Protein AF-A0A3P1VMJ7-F1 (afdb_monomer_lite)

Sequence (161 aa):
LHTSFKQAKRENNRLLKNANLELIQLMEQGDQVVKSPWSSWQFGMNYFYSNWRGAYKGRGDKKEKYPYEGILERDSNEMNRYISLDSQFYGSALALSTNPRSAATNARRGITNYGIASTELVKEPIVELELSAGIRPKVVNKADLNLVPKAANVPTLPDPV

Secondary structure (DSSP, 8-state):
-HHHHHHHHHHHHHHHHHHHHHHHHHHHS----PPPPTHHHHHT----EETTTEEPTTSSTHHHHS----PPBPPSSSGGGG--TTSHHHHHTSPP-B-TTBSSGGGBTT---BTTB--PPPPPPP---------------------PPPPP-PPPPPPP-

Foldseek 3Di:
DVVVVVVVVVVVVVVVVVVVVVVVVCQVVFFDQDDDPPVCVVVVNRDGDGRPPDDPPPPPCCCVQFPDLDAADEDPDPVLRPDDPPDPCLVPVDDADCDSRHPHPRNNPPPQDDTPDGDDDDDDDDDDDDDDDDDDDDDDDDDDDPDDDDDDDDDDDDDDD

Radius of gyration: 46.06 Å; chains: 1; bounding box: 79×36×174 Å

pLDDT: mean 77.94, std 12.22, range [51.41, 93.56]

Structure (mmCIF, N/CA/C/O backbone):
data_AF-A0A3P1VMJ7-F1
#
_entry.id   AF-A0A3P1VMJ7-F1
#
loop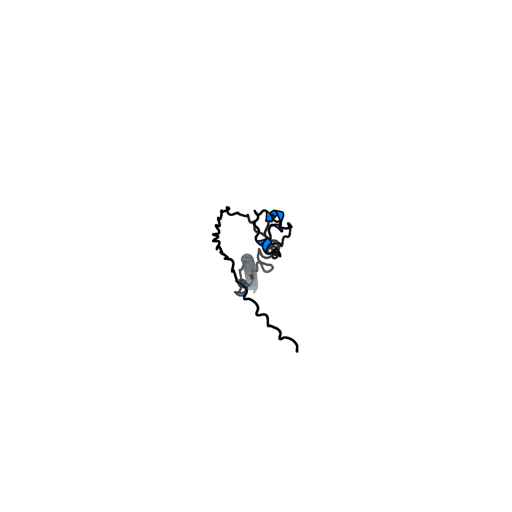_
_atom_site.group_PDB
_atom_site.id
_atom_site.type_symbol
_atom_site.label_atom_id
_atom_site.label_alt_id
_atom_site.label_comp_id
_atom_site.label_asym_id
_atom_site.label_entity_id
_atom_site.label_seq_id
_atom_site.pdbx_PDB_ins_code
_atom_site.Cartn_x
_atom_site.Cartn_y
_atom_site.Cartn_z
_atom_site.occupancy
_atom_site.B_iso_or_equiv
_atom_site.auth_seq_id
_atom_site.auth_comp_id
_atom_site.auth_asym_id
_atom_site.auth_atom_id
_atom_site.pdbx_PDB_model_num
ATOM 1 N N . LEU A 1 1 ? 49.851 -20.013 -72.149 1.00 65.50 1 LEU A N 1
ATOM 2 C CA . LEU A 1 1 ? 50.186 -19.100 -71.026 1.00 65.50 1 LEU A CA 1
ATOM 3 C C . LEU A 1 1 ? 49.248 -17.893 -70.942 1.00 65.50 1 LEU A C 1
ATOM 5 O O . LEU A 1 1 ? 48.545 -17.767 -69.950 1.00 65.50 1 LEU A O 1
ATOM 9 N N . HIS A 1 2 ? 49.162 -17.037 -71.967 1.00 73.50 2 HIS A N 1
ATOM 10 C CA . HIS A 1 2 ? 48.345 -15.811 -71.903 1.00 73.50 2 HIS A CA 1
ATOM 11 C C . HIS A 1 2 ? 46.819 -16.057 -71.810 1.00 73.50 2 HIS A C 1
ATOM 13 O O . HIS A 1 2 ? 46.103 -15.323 -71.132 1.00 73.50 2 HIS A O 1
ATOM 19 N N . THR A 1 3 ? 46.306 -17.112 -72.452 1.00 81.06 3 THR A N 1
ATOM 20 C CA . THR A 1 3 ? 44.892 -17.531 -72.375 1.00 81.06 3 THR A CA 1
ATOM 21 C C . THR A 1 3 ? 44.535 -18.106 -71.005 1.00 81.06 3 THR A C 1
ATOM 23 O O . THR A 1 3 ? 43.558 -17.671 -70.402 1.00 81.06 3 THR A O 1
ATOM 26 N N . SER A 1 4 ? 45.376 -18.996 -70.476 1.00 80.88 4 SER A N 1
ATOM 27 C CA . SER A 1 4 ? 45.241 -19.590 -69.140 1.00 80.88 4 SER A CA 1
ATOM 28 C C . SER A 1 4 ? 45.268 -18.528 -68.036 1.00 80.88 4 SER A C 1
ATOM 30 O O . SER A 1 4 ? 44.457 -18.573 -67.120 1.00 80.88 4 SER A O 1
ATOM 32 N N . PHE A 1 5 ? 46.126 -17.508 -68.160 1.00 85.19 5 PHE A N 1
ATOM 33 C CA . PHE A 1 5 ? 46.164 -16.379 -67.225 1.00 85.19 5 PHE A CA 1
ATOM 34 C C . PHE A 1 5 ? 44.884 -15.527 -67.275 1.00 85.19 5 PHE A C 1
ATOM 36 O O . PHE A 1 5 ? 44.330 -15.156 -66.240 1.00 85.19 5 PHE A O 1
ATOM 43 N N . LYS A 1 6 ? 44.361 -15.251 -68.480 1.00 87.38 6 LYS A N 1
ATOM 44 C CA . LYS A 1 6 ? 43.069 -14.561 -68.649 1.00 87.38 6 LYS A CA 1
ATOM 45 C C . LYS A 1 6 ? 41.906 -15.371 -68.069 1.00 87.38 6 LYS A C 1
ATOM 47 O O . LYS A 1 6 ? 40.986 -14.775 -67.513 1.00 87.38 6 LYS A O 1
ATOM 52 N N . GLN A 1 7 ? 41.943 -16.697 -68.190 1.00 87.88 7 GLN A N 1
ATOM 53 C CA . GLN A 1 7 ? 40.939 -17.591 -67.619 1.00 87.88 7 GLN A CA 1
ATOM 54 C C . GLN A 1 7 ? 41.007 -17.606 -66.086 1.00 87.88 7 GLN A C 1
ATOM 56 O O . GLN A 1 7 ? 40.001 -17.306 -65.447 1.00 87.88 7 GLN A O 1
ATOM 61 N N . ALA A 1 8 ? 42.197 -17.789 -65.509 1.00 87.75 8 ALA A N 1
ATOM 62 C CA . ALA A 1 8 ? 42.409 -17.736 -64.061 1.00 87.75 8 ALA A CA 1
ATOM 63 C C . ALA A 1 8 ? 41.956 -16.393 -63.455 1.00 87.75 8 ALA A C 1
ATOM 65 O O . ALA A 1 8 ? 41.301 -16.357 -62.416 1.00 87.75 8 ALA A O 1
ATOM 66 N N . LYS A 1 9 ? 42.211 -15.265 -64.137 1.00 89.38 9 LYS A N 1
ATOM 67 C CA . LYS A 1 9 ? 41.733 -13.943 -63.693 1.00 89.38 9 LYS A CA 1
ATOM 68 C C . LYS A 1 9 ? 40.201 -13.835 -63.695 1.00 89.38 9 LYS A C 1
ATOM 70 O O . LYS A 1 9 ? 39.628 -13.210 -62.803 1.00 89.38 9 LYS A O 1
ATOM 75 N N . ARG A 1 10 ? 39.527 -14.421 -64.691 1.00 90.31 10 ARG A N 1
ATOM 76 C CA . ARG A 1 10 ? 38.054 -14.448 -64.757 1.00 90.31 10 ARG A CA 1
ATOM 77 C C . ARG A 1 10 ? 37.461 -15.322 -63.656 1.00 90.31 10 ARG A C 1
ATOM 79 O O . ARG A 1 10 ? 36.483 -14.911 -63.038 1.00 90.31 10 ARG A O 1
ATOM 86 N N . GLU A 1 11 ? 38.062 -16.479 -63.401 1.00 89.56 11 GLU A N 1
ATOM 87 C CA . GLU A 1 11 ? 37.642 -17.400 -62.342 1.00 89.56 11 GLU A CA 1
ATOM 88 C C . GLU A 1 11 ? 37.833 -16.778 -60.953 1.00 89.56 11 GLU A C 1
ATOM 90 O O . GLU A 1 11 ? 36.876 -16.739 -60.183 1.00 89.56 11 GLU A O 1
ATOM 95 N N . ASN A 1 12 ? 38.982 -16.147 -60.682 1.00 91.38 12 ASN A N 1
ATOM 96 C CA . ASN A 1 12 ? 39.209 -15.405 -59.435 1.00 91.38 12 ASN A CA 1
ATOM 97 C C . ASN A 1 12 ? 38.168 -14.297 -59.219 1.00 91.38 12 ASN A C 1
ATOM 99 O O . ASN A 1 12 ? 37.594 -14.183 -58.139 1.00 91.38 12 ASN A O 1
ATOM 103 N N . ASN A 1 13 ? 37.858 -13.509 -60.254 1.00 92.50 13 ASN A N 1
ATOM 104 C CA . ASN A 1 13 ? 36.830 -12.469 -60.158 1.00 92.50 13 ASN A CA 1
ATOM 105 C C . ASN A 1 13 ? 35.427 -13.038 -59.902 1.00 92.50 13 ASN A C 1
ATOM 107 O O . ASN A 1 13 ? 34.615 -12.387 -59.246 1.00 92.50 13 ASN A O 1
ATOM 111 N N . ARG A 1 14 ? 35.118 -14.228 -60.428 1.00 92.06 14 ARG A N 1
ATOM 112 C CA . ARG A 1 14 ? 33.843 -14.907 -60.175 1.00 92.06 14 ARG A CA 1
ATOM 113 C C . ARG A 1 14 ? 33.761 -15.403 -58.732 1.00 92.06 14 ARG A C 1
ATOM 115 O O . ARG A 1 14 ? 32.750 -15.161 -58.082 1.00 92.06 14 ARG A O 1
ATOM 122 N N . LEU A 1 15 ? 34.823 -16.033 -58.231 1.00 91.75 15 LEU A N 1
ATOM 123 C CA . LEU A 1 15 ? 34.904 -16.510 -56.848 1.00 91.75 15 LEU A CA 1
ATOM 124 C C . LEU A 1 15 ? 34.784 -15.356 -55.847 1.00 91.75 15 LEU A C 1
ATOM 126 O O . LEU A 1 15 ? 34.002 -15.452 -54.907 1.00 91.75 15 LEU A O 1
ATOM 130 N N . LEU A 1 16 ? 35.463 -14.232 -56.100 1.00 92.19 16 LEU A N 1
ATOM 131 C CA . LEU A 1 16 ? 35.353 -13.029 -55.268 1.00 92.19 16 LEU A CA 1
ATOM 132 C C . LEU A 1 16 ? 33.924 -12.472 -55.228 1.00 92.19 16 LEU A C 1
ATOM 134 O O . LEU A 1 16 ? 33.442 -12.077 -54.171 1.00 92.19 16 LEU A O 1
ATOM 138 N N . LYS A 1 17 ? 33.223 -12.455 -56.367 1.00 91.62 17 LYS A N 1
ATOM 139 C CA . LYS A 1 17 ? 31.822 -12.012 -56.417 1.00 91.62 17 LYS A CA 1
ATOM 140 C C . LYS A 1 17 ? 30.893 -12.948 -55.647 1.00 91.62 17 LYS A C 1
ATOM 142 O O . LYS A 1 17 ? 30.035 -12.457 -54.925 1.00 91.62 17 LYS A O 1
ATOM 147 N N . ASN A 1 18 ? 31.079 -14.259 -55.781 1.00 92.38 18 ASN A N 1
ATOM 148 C CA . ASN A 1 18 ? 30.288 -15.245 -55.046 1.00 92.38 18 ASN A CA 1
ATOM 149 C C . ASN A 1 18 ? 30.515 -15.131 -53.534 1.00 92.38 18 ASN A C 1
ATOM 151 O O . ASN A 1 18 ? 29.544 -15.020 -52.798 1.00 92.38 18 ASN A O 1
ATOM 155 N N . ALA A 1 19 ? 31.770 -15.046 -53.084 1.00 87.12 19 ALA A N 1
ATOM 156 C CA . ALA A 1 19 ? 32.097 -14.876 -51.668 1.00 87.12 19 ALA A CA 1
ATOM 157 C C . ALA A 1 19 ? 31.504 -13.579 -51.087 1.00 87.12 19 ALA A C 1
ATOM 159 O O . ALA A 1 19 ? 30.975 -13.577 -49.979 1.00 87.12 19 ALA A O 1
ATOM 160 N N . ASN A 1 20 ? 31.525 -12.479 -51.847 1.00 86.62 20 ASN A N 1
ATOM 161 C CA . ASN A 1 20 ? 30.879 -11.233 -51.427 1.00 86.62 20 ASN A CA 1
ATOM 162 C C . ASN A 1 20 ? 29.353 -11.376 -51.315 1.00 86.62 20 ASN A C 1
ATOM 164 O O . ASN A 1 20 ? 28.766 -10.835 -50.384 1.00 86.62 20 ASN A O 1
ATOM 168 N N . LEU A 1 21 ? 28.709 -12.095 -52.239 1.00 89.75 21 LEU A N 1
ATOM 169 C CA . LEU A 1 21 ? 27.269 -12.360 -52.176 1.00 89.75 21 LEU A CA 1
ATOM 170 C C . LEU A 1 21 ? 26.910 -13.263 -50.994 1.00 89.75 21 LEU A C 1
ATOM 172 O O . LEU A 1 21 ? 25.938 -12.977 -50.308 1.00 89.75 21 LEU A O 1
ATOM 176 N N . GLU A 1 22 ? 27.704 -14.296 -50.719 1.00 85.38 22 GLU A N 1
ATOM 177 C CA . GLU A 1 22 ? 27.529 -15.162 -49.549 1.00 85.38 22 GLU A CA 1
ATOM 178 C C . GLU A 1 22 ? 27.691 -14.377 -48.242 1.00 85.38 22 GLU A C 1
ATOM 180 O O . GLU A 1 22 ? 26.872 -14.519 -47.341 1.00 85.38 22 GLU A O 1
ATOM 185 N N . LEU A 1 23 ? 28.686 -13.488 -48.145 1.00 80.56 23 LEU A N 1
ATOM 186 C CA . LEU A 1 23 ? 28.848 -12.608 -46.983 1.00 80.56 23 LEU A CA 1
ATOM 187 C C . LEU A 1 23 ? 27.651 -11.671 -46.805 1.00 80.56 23 LEU A C 1
ATOM 189 O O . LEU A 1 23 ? 27.152 -11.535 -45.692 1.00 80.56 23 LEU A O 1
ATOM 193 N N . ILE A 1 24 ? 27.164 -11.058 -47.887 1.00 77.25 24 ILE A N 1
ATOM 194 C CA . ILE A 1 24 ? 25.964 -10.212 -47.847 1.00 77.25 24 ILE A CA 1
ATOM 195 C C . ILE A 1 24 ? 24.755 -11.034 -47.401 1.00 77.25 24 ILE A C 1
ATOM 197 O O . ILE A 1 24 ? 24.039 -10.597 -46.510 1.00 77.25 24 ILE A O 1
ATOM 201 N N . GLN A 1 25 ? 24.570 -12.240 -47.940 1.00 79.06 25 GLN A N 1
ATOM 202 C CA . GLN A 1 25 ? 23.481 -13.137 -47.555 1.00 79.06 25 GLN A CA 1
ATOM 203 C C . GLN A 1 25 ? 23.581 -13.581 -46.094 1.00 79.06 25 GLN A C 1
ATOM 205 O O . GLN A 1 25 ? 22.565 -13.611 -45.416 1.00 79.06 25 GLN A O 1
ATOM 210 N N . LEU A 1 26 ? 24.773 -13.881 -45.576 1.00 69.88 26 LEU A N 1
ATOM 211 C CA . LEU A 1 26 ? 24.979 -14.233 -44.166 1.00 69.88 26 LEU A CA 1
ATOM 212 C C . LEU A 1 26 ? 24.741 -13.039 -43.231 1.00 69.88 26 LEU A C 1
ATOM 214 O O . LEU A 1 26 ? 24.263 -13.212 -42.112 1.00 69.88 26 LEU A O 1
ATOM 218 N N . MET A 1 27 ? 25.055 -11.827 -43.689 1.00 69.56 27 MET A N 1
ATOM 219 C CA . MET A 1 27 ? 24.749 -10.593 -42.964 1.00 69.56 27 MET A CA 1
ATOM 220 C C . MET A 1 27 ? 23.259 -10.223 -43.046 1.00 69.56 27 MET A C 1
ATOM 222 O O . MET A 1 27 ? 22.721 -9.684 -42.083 1.00 69.56 27 MET A O 1
ATOM 226 N N . GLU A 1 28 ? 22.586 -10.532 -44.156 1.00 69.75 28 GLU A N 1
ATOM 227 C CA . GLU A 1 28 ? 21.157 -10.285 -44.395 1.00 69.75 28 GLU A CA 1
ATOM 228 C C . GLU A 1 28 ? 20.261 -11.329 -43.710 1.00 69.75 28 GLU A C 1
ATOM 230 O O . GLU A 1 28 ? 19.240 -10.980 -43.126 1.00 69.75 28 GLU A O 1
ATOM 235 N N . GLN A 1 29 ? 20.696 -12.592 -43.661 1.00 65.38 29 GL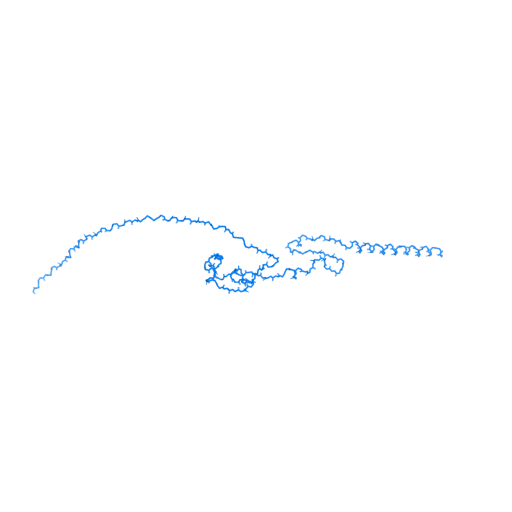N A N 1
ATOM 236 C CA . GLN A 1 29 ? 20.143 -13.640 -42.792 1.00 65.38 29 GLN A CA 1
ATOM 237 C C . GLN A 1 29 ? 20.489 -13.417 -41.312 1.00 65.38 29 GLN A C 1
ATOM 239 O O . GLN A 1 29 ? 20.140 -14.252 -40.478 1.00 65.38 29 GLN A O 1
ATOM 244 N N . GLY A 1 30 ? 21.201 -12.332 -40.990 1.00 63.12 30 GLY A N 1
ATOM 245 C CA . GLY A 1 30 ? 21.752 -12.006 -39.684 1.00 63.12 30 GLY A CA 1
ATOM 246 C C . GLY A 1 30 ? 20.704 -11.833 -38.589 1.00 63.12 30 GLY A C 1
ATOM 247 O O . GLY A 1 30 ? 20.440 -10.718 -38.154 1.00 63.12 30 GLY A O 1
ATOM 248 N N . ASP A 1 31 ? 20.173 -12.952 -38.105 1.00 56.41 31 ASP A N 1
ATOM 249 C CA . ASP A 1 31 ? 19.563 -13.131 -36.791 1.00 56.41 31 ASP A CA 1
ATOM 250 C C . ASP A 1 31 ? 19.441 -14.645 -36.517 1.00 56.41 31 ASP A C 1
ATOM 252 O O . ASP A 1 31 ? 18.408 -15.274 -36.742 1.00 56.41 31 ASP A O 1
ATOM 256 N N . GLN A 1 32 ? 20.527 -15.279 -36.055 1.00 56.84 32 GLN A N 1
ATOM 257 C CA . GLN A 1 32 ? 20.445 -16.648 -35.538 1.00 56.84 32 GLN A CA 1
ATOM 258 C C . GLN A 1 32 ? 20.198 -16.623 -34.028 1.00 56.84 32 GLN A C 1
ATOM 260 O O . GLN A 1 32 ? 20.997 -16.104 -33.246 1.00 56.84 32 GLN A O 1
ATOM 265 N N . VAL A 1 33 ? 19.083 -17.213 -33.596 1.00 54.88 33 VAL A N 1
ATOM 266 C CA . VAL A 1 33 ? 18.781 -17.395 -32.173 1.00 54.88 33 VAL A CA 1
ATOM 267 C C . VAL A 1 33 ? 19.582 -18.592 -31.659 1.00 54.88 33 VAL A C 1
ATOM 269 O O . VAL A 1 33 ? 19.173 -19.742 -31.816 1.00 54.88 33 VAL A O 1
ATOM 272 N N . VAL A 1 34 ? 20.732 -18.342 -31.028 1.00 57.75 34 VAL A N 1
ATOM 273 C CA . VAL A 1 34 ? 21.451 -19.387 -30.283 1.00 57.75 34 VAL A CA 1
ATOM 274 C C . VAL A 1 34 ? 20.642 -19.703 -29.024 1.00 57.75 34 VAL A C 1
ATOM 276 O O . VAL A 1 34 ? 20.419 -18.835 -28.178 1.00 57.75 34 VAL A O 1
ATOM 279 N N . LYS A 1 35 ? 20.148 -20.941 -28.908 1.00 54.41 35 LYS A N 1
ATOM 280 C CA . LYS A 1 35 ? 19.353 -21.362 -27.746 1.00 54.41 35 LYS A CA 1
ATOM 281 C C . LYS A 1 35 ? 20.205 -21.293 -26.479 1.00 54.41 35 LYS A C 1
ATOM 283 O O . LYS A 1 35 ? 21.345 -21.750 -26.458 1.00 54.41 35 LYS A O 1
ATOM 288 N N . SER A 1 36 ? 19.648 -20.704 -25.428 1.00 57.97 36 SER A N 1
ATOM 289 C CA . SER A 1 36 ? 20.347 -20.518 -24.158 1.00 57.97 36 SER A CA 1
ATOM 290 C C . SER A 1 36 ? 20.487 -21.856 -23.399 1.00 57.97 36 SER A C 1
ATOM 292 O O . SER A 1 36 ? 19.559 -22.668 -23.454 1.00 57.97 36 SER A O 1
ATOM 294 N N . PRO A 1 37 ? 21.609 -22.116 -22.697 1.00 66.12 37 PRO A N 1
ATOM 295 C CA . PRO A 1 37 ? 21.770 -23.306 -21.852 1.00 66.12 37 PRO A CA 1
ATOM 296 C C . PRO A 1 37 ? 20.751 -23.337 -20.701 1.00 66.12 37 PRO A C 1
ATOM 298 O O . PRO A 1 37 ? 20.321 -22.291 -20.242 1.00 66.12 37 PRO A O 1
ATOM 301 N N . TRP A 1 38 ? 20.433 -24.513 -20.149 1.00 58.16 38 TRP A N 1
ATOM 302 C CA . TRP A 1 38 ? 19.463 -24.693 -19.047 1.00 58.16 38 TRP A CA 1
ATOM 303 C C . TRP A 1 38 ? 19.652 -23.742 -17.844 1.00 58.16 38 TRP A C 1
ATOM 305 O O . TRP A 1 38 ? 18.675 -23.296 -17.244 1.00 58.16 38 TRP A O 1
ATOM 315 N N . SER A 1 39 ? 20.897 -23.364 -17.523 1.00 61.09 39 SER A N 1
ATOM 316 C CA . SER A 1 39 ? 21.200 -22.432 -16.426 1.00 61.09 39 SER A CA 1
ATOM 317 C C . SER A 1 39 ? 20.635 -21.021 -16.630 1.00 61.09 39 SER A C 1
ATOM 319 O O . SER A 1 39 ? 20.402 -20.308 -15.655 1.00 61.09 39 SER A O 1
ATOM 321 N N . SER A 1 40 ? 20.372 -20.602 -17.871 1.00 58.00 40 SER A N 1
ATOM 322 C CA . SER A 1 40 ? 19.857 -19.263 -18.153 1.00 58.00 40 SER A CA 1
ATOM 323 C C . SER A 1 40 ? 18.416 -19.059 -17.707 1.00 58.00 40 SER A C 1
ATOM 325 O O . SER A 1 40 ? 18.028 -17.925 -17.434 1.00 58.00 40 SER A O 1
ATOM 327 N N . TRP A 1 41 ? 17.612 -20.125 -17.652 1.00 59.56 41 TRP A N 1
ATOM 328 C CA . TRP A 1 41 ? 16.194 -20.036 -17.306 1.00 59.56 41 TRP A CA 1
ATOM 329 C C . TRP A 1 41 ? 15.991 -19.642 -15.840 1.00 59.56 41 TRP A C 1
ATOM 331 O O . TRP A 1 41 ? 15.147 -18.802 -15.541 1.00 59.56 41 TRP A O 1
ATOM 341 N N . GLN A 1 42 ? 16.833 -20.159 -14.943 1.00 58.41 42 GLN A N 1
ATOM 342 C CA . GLN A 1 42 ? 16.749 -19.893 -13.507 1.00 58.41 42 GLN A CA 1
ATOM 343 C C . GLN A 1 42 ? 17.065 -18.428 -13.145 1.00 58.41 42 GLN A C 1
ATOM 345 O O . GLN A 1 42 ? 16.526 -17.901 -12.177 1.00 58.41 42 GLN A O 1
ATOM 350 N N . PHE A 1 43 ? 17.901 -17.755 -13.944 1.00 59.06 43 PHE A N 1
ATOM 351 C CA . PHE A 1 43 ? 18.350 -16.374 -13.702 1.00 59.06 43 PHE A CA 1
ATOM 352 C C . PHE A 1 43 ? 17.882 -15.372 -14.773 1.00 59.06 43 PHE A C 1
ATOM 354 O O . PHE A 1 43 ? 18.301 -14.216 -14.771 1.00 59.06 43 PHE A O 1
ATOM 361 N N . GLY A 1 44 ? 17.031 -15.794 -15.714 1.00 56.50 44 GLY A N 1
ATOM 362 C CA . GLY A 1 44 ? 16.547 -14.945 -16.811 1.00 56.50 44 GLY A CA 1
ATOM 363 C C . GLY A 1 44 ? 17.648 -14.423 -17.753 1.00 56.50 44 GLY A C 1
ATOM 364 O O . GLY A 1 44 ? 17.500 -13.352 -18.347 1.00 56.50 44 GLY A O 1
ATOM 365 N N . MET A 1 45 ? 18.767 -15.141 -17.894 1.00 55.06 45 MET A N 1
ATOM 366 C CA . MET A 1 45 ? 19.935 -14.720 -18.683 1.00 55.06 45 MET A CA 1
ATOM 367 C C . MET A 1 45 ? 19.850 -15.148 -20.158 1.00 55.06 45 MET A C 1
ATOM 369 O O . MET A 1 45 ? 20.501 -16.093 -20.582 1.00 55.06 45 MET A O 1
ATOM 373 N N . ASN A 1 46 ? 19.098 -14.429 -20.991 1.00 55.34 46 ASN A N 1
ATOM 374 C CA . ASN A 1 46 ? 18.963 -14.812 -22.406 1.00 55.34 46 ASN A CA 1
ATOM 375 C C . ASN A 1 46 ? 20.073 -14.245 -23.315 1.00 55.34 46 ASN A C 1
ATOM 377 O O . ASN A 1 46 ? 20.060 -13.053 -23.626 1.00 55.34 46 ASN A O 1
ATOM 381 N N . TYR A 1 47 ? 21.015 -15.062 -23.779 1.00 54.16 47 TYR A N 1
ATOM 382 C CA . TYR A 1 47 ? 22.078 -14.634 -24.703 1.00 54.16 47 TYR A CA 1
ATOM 383 C C . TYR A 1 47 ? 21.556 -14.491 -26.139 1.00 54.16 47 TYR A C 1
ATOM 385 O O . TYR A 1 47 ? 21.663 -15.406 -26.948 1.00 54.16 47 TYR A O 1
ATOM 393 N N . PHE A 1 48 ? 20.982 -13.332 -26.456 1.00 54.72 48 PHE A N 1
ATOM 394 C CA . PHE A 1 48 ? 20.575 -12.984 -27.815 1.00 54.72 48 PHE A CA 1
ATOM 395 C C . PHE A 1 48 ? 21.550 -11.953 -28.384 1.00 54.72 48 PHE A C 1
ATOM 397 O O . PHE A 1 48 ? 21.630 -10.823 -27.893 1.00 54.72 48 PHE A O 1
ATOM 404 N N . TYR A 1 49 ? 22.298 -12.355 -29.407 1.00 52.34 49 TYR A N 1
ATOM 405 C CA . TYR A 1 49 ? 23.205 -11.486 -30.146 1.00 52.34 49 TYR A CA 1
ATOM 406 C C . TYR A 1 49 ? 22.538 -11.123 -31.474 1.00 52.34 49 TYR A C 1
ATOM 408 O O . TYR A 1 49 ? 22.429 -11.981 -32.342 1.00 52.34 49 TYR A O 1
ATOM 416 N N . SER A 1 50 ? 22.102 -9.871 -31.641 1.00 51.41 50 SER A N 1
ATOM 417 C CA . SER A 1 50 ? 21.717 -9.353 -32.961 1.00 51.41 50 SER A CA 1
ATOM 418 C C . SER A 1 50 ? 22.889 -8.581 -33.552 1.00 51.41 50 SER A C 1
ATOM 420 O O . SER A 1 50 ? 23.450 -7.708 -32.884 1.00 51.41 50 SER A O 1
ATOM 422 N N . ASN A 1 51 ? 23.234 -8.874 -34.804 1.00 53.50 51 ASN A N 1
ATOM 423 C CA . ASN A 1 51 ? 24.186 -8.112 -35.614 1.00 53.50 51 ASN A CA 1
ATOM 424 C C . ASN A 1 51 ? 25.516 -7.776 -34.905 1.00 53.50 51 ASN A C 1
ATOM 426 O O . ASN A 1 51 ? 25.838 -6.606 -34.737 1.00 53.50 51 ASN A O 1
ATOM 430 N N . TRP A 1 52 ? 26.244 -8.810 -34.454 1.00 54.88 52 TRP A N 1
ATOM 431 C CA . TRP A 1 52 ? 27.672 -8.878 -34.048 1.00 54.88 52 TRP A CA 1
ATOM 432 C C . TRP A 1 52 ? 28.291 -7.776 -33.144 1.00 54.88 52 TRP A C 1
ATOM 434 O O . TRP A 1 52 ? 29.450 -7.886 -32.751 1.00 54.88 52 TRP A O 1
ATOM 444 N N . ARG A 1 53 ? 27.547 -6.733 -32.765 1.00 58.28 53 ARG A N 1
ATOM 445 C CA . ARG A 1 53 ? 28.023 -5.504 -32.105 1.00 58.28 53 ARG A CA 1
ATOM 446 C C . ARG A 1 53 ? 27.083 -4.985 -31.011 1.00 58.28 53 ARG A C 1
ATOM 448 O O . ARG A 1 53 ? 27.402 -3.967 -30.406 1.00 58.28 53 ARG A O 1
ATOM 455 N N . GLY A 1 54 ? 25.951 -5.640 -30.731 1.00 58.94 54 GLY A N 1
ATOM 456 C CA . GLY A 1 54 ? 24.974 -5.118 -29.768 1.00 58.94 54 GLY A CA 1
ATOM 457 C C . GLY A 1 54 ? 24.063 -6.158 -29.118 1.00 58.94 54 GLY A C 1
ATOM 458 O O . GLY A 1 54 ? 23.977 -7.310 -29.544 1.00 58.94 54 GLY A O 1
ATOM 459 N N . ALA A 1 55 ? 23.383 -5.725 -28.053 1.00 61.22 55 ALA A N 1
ATOM 460 C CA . ALA A 1 55 ? 22.305 -6.481 -27.427 1.00 61.22 55 ALA A CA 1
ATOM 461 C C . ALA A 1 55 ? 21.073 -6.515 -28.350 1.00 61.22 55 ALA A C 1
ATOM 463 O O . ALA A 1 55 ? 20.775 -5.528 -29.021 1.00 61.22 55 ALA A O 1
ATOM 464 N N . TYR A 1 56 ? 20.363 -7.646 -28.367 1.00 60.28 56 TYR A N 1
ATOM 465 C CA . TYR A 1 56 ? 19.138 -7.840 -29.151 1.00 60.28 56 TYR A CA 1
ATOM 466 C C . TYR A 1 56 ? 18.091 -6.736 -28.924 1.00 60.28 56 TYR A C 1
ATOM 468 O O . TYR A 1 56 ? 17.947 -6.235 -27.804 1.00 60.28 56 TYR A O 1
ATOM 476 N N . LYS A 1 57 ? 17.336 -6.374 -29.973 1.00 57.47 57 LYS A N 1
ATOM 477 C CA . LYS A 1 57 ? 16.269 -5.356 -29.911 1.00 57.47 57 LYS A CA 1
ATOM 478 C C . LYS A 1 57 ? 15.330 -5.633 -28.724 1.00 57.47 57 LYS A C 1
ATOM 480 O O . LYS A 1 57 ? 14.786 -6.724 -28.601 1.00 57.47 57 LYS A O 1
ATOM 485 N N . GLY A 1 58 ? 15.156 -4.646 -27.841 1.00 59.34 58 GLY A N 1
ATOM 486 C CA . GLY A 1 58 ? 14.354 -4.779 -26.614 1.00 59.34 58 GLY A CA 1
ATOM 487 C C . GLY A 1 58 ? 15.130 -5.211 -25.358 1.00 59.34 58 GLY A C 1
ATOM 488 O O . GLY A 1 58 ? 14.528 -5.375 -24.300 1.00 59.34 58 GLY A O 1
ATOM 489 N N . ARG A 1 59 ? 16.461 -5.376 -25.424 1.00 61.41 59 ARG A N 1
ATOM 490 C CA . ARG A 1 59 ? 17.331 -5.367 -24.234 1.00 61.41 59 ARG A CA 1
ATOM 491 C C . ARG A 1 59 ? 17.869 -3.953 -23.992 1.00 61.41 59 ARG A C 1
ATOM 493 O O . ARG A 1 59 ? 18.570 -3.413 -24.837 1.00 61.41 59 ARG A O 1
ATOM 500 N N . GLY A 1 60 ? 17.623 -3.407 -22.802 1.00 62.09 60 GLY A N 1
ATOM 501 C CA . GLY A 1 60 ? 18.249 -2.164 -22.319 1.00 62.09 60 GLY A CA 1
ATOM 502 C C . GLY A 1 60 ? 17.263 -1.181 -21.693 1.00 62.09 60 GLY A C 1
ATOM 503 O O . GLY A 1 60 ? 17.593 -0.547 -20.698 1.00 62.09 60 GLY A O 1
ATOM 504 N N . ASP A 1 61 ? 16.024 -1.157 -22.180 1.00 66.06 61 ASP A N 1
ATOM 505 C CA . ASP A 1 61 ? 14.958 -0.284 -21.676 1.00 66.06 61 ASP A CA 1
ATOM 506 C C . ASP A 1 61 ? 14.355 -0.777 -20.353 1.00 66.06 61 ASP A C 1
ATOM 508 O O . ASP A 1 61 ? 13.646 -0.032 -19.693 1.00 66.06 61 ASP A O 1
ATOM 512 N N . LYS A 1 62 ? 14.631 -2.015 -19.916 1.00 66.44 62 LYS A N 1
ATOM 513 C CA . LYS A 1 62 ? 13.985 -2.603 -18.728 1.00 66.44 62 LYS A CA 1
ATOM 514 C C . LYS A 1 62 ? 14.144 -1.743 -17.468 1.00 66.44 62 LYS A C 1
ATOM 516 O O . LYS A 1 62 ? 13.217 -1.679 -16.674 1.00 66.44 62 LYS A O 1
ATOM 521 N N . LYS A 1 63 ? 15.290 -1.080 -17.283 1.00 68.06 63 LYS A N 1
ATOM 522 C CA . LYS A 1 63 ? 15.539 -0.205 -16.123 1.00 68.06 63 LYS A CA 1
ATOM 523 C C . LYS A 1 63 ? 14.763 1.115 -16.206 1.00 68.06 63 LYS A C 1
ATOM 525 O O . LYS A 1 63 ? 14.346 1.628 -15.176 1.00 68.06 63 LYS A O 1
ATOM 530 N N . GLU A 1 64 ? 14.580 1.646 -17.411 1.00 72.75 64 GLU A N 1
ATOM 531 C CA . GLU A 1 64 ? 13.829 2.884 -17.665 1.00 72.75 64 GLU A CA 1
ATOM 532 C C . GLU A 1 64 ? 12.317 2.632 -17.680 1.00 72.75 64 GLU A C 1
ATOM 534 O O . GLU A 1 64 ? 11.548 3.422 -17.147 1.00 72.75 64 GLU A O 1
ATOM 539 N N . LYS A 1 65 ? 11.893 1.496 -18.237 1.00 75.75 65 LYS A N 1
ATOM 540 C CA . LYS A 1 65 ? 10.497 1.073 -18.372 1.00 75.75 65 LYS A CA 1
ATOM 541 C C . LYS A 1 65 ? 9.931 0.438 -17.103 1.00 75.75 65 LYS A C 1
ATOM 543 O O . LYS A 1 65 ? 8.745 0.583 -16.829 1.00 75.75 65 LYS A O 1
ATOM 548 N N . TYR A 1 66 ? 10.763 -0.266 -16.338 1.00 74.19 66 TYR A N 1
ATOM 549 C CA . TYR A 1 66 ? 10.390 -0.912 -15.078 1.00 74.19 66 TYR A CA 1
ATOM 550 C C . TYR A 1 66 ? 11.326 -0.443 -13.956 1.00 74.19 66 TYR A C 1
ATOM 552 O O . TYR A 1 66 ? 12.171 -1.217 -13.486 1.00 74.19 66 TYR A O 1
ATOM 560 N N . PRO A 1 67 ? 11.221 0.833 -13.541 1.00 76.56 67 PRO A N 1
ATOM 561 C CA . PRO A 1 67 ? 11.985 1.332 -12.412 1.00 76.56 67 PRO A CA 1
ATOM 562 C C . PRO A 1 67 ? 11.590 0.568 -11.145 1.00 76.56 67 PRO A C 1
ATOM 564 O O . PRO A 1 67 ? 10.421 0.287 -10.888 1.00 76.56 67 PRO A O 1
ATOM 567 N N . TYR A 1 68 ? 12.588 0.210 -10.344 1.00 79.69 68 TYR A N 1
ATOM 568 C CA . TYR A 1 68 ? 12.355 -0.438 -9.061 1.00 79.69 68 TYR A CA 1
ATOM 569 C C . TYR A 1 68 ? 11.856 0.594 -8.041 1.00 79.69 68 TYR A C 1
ATOM 571 O O . TYR A 1 68 ? 12.623 1.453 -7.609 1.00 79.69 68 TYR A O 1
ATOM 579 N N . GLU A 1 69 ? 10.585 0.502 -7.641 1.00 78.38 69 GLU A N 1
ATOM 580 C CA . GLU A 1 69 ? 9.961 1.438 -6.685 1.00 78.38 69 GLU A CA 1
ATOM 581 C C . GLU A 1 69 ? 10.301 1.140 -5.211 1.00 78.38 69 GLU A C 1
ATOM 583 O O . GLU A 1 69 ? 9.999 1.936 -4.318 1.00 78.38 69 GLU A O 1
ATOM 588 N N . GLY A 1 70 ? 11.005 0.037 -4.943 1.00 84.62 70 GLY A N 1
ATOM 589 C CA . GLY A 1 70 ? 11.354 -0.397 -3.593 1.00 84.62 70 GLY A CA 1
ATOM 590 C C . GLY A 1 70 ? 10.394 -1.438 -3.020 1.00 84.62 70 GLY A C 1
ATOM 591 O O . GLY A 1 70 ? 9.499 -1.937 -3.697 1.00 84.62 70 GLY A O 1
ATOM 592 N N . ILE A 1 71 ? 10.618 -1.774 -1.750 1.00 88.88 71 ILE A N 1
ATOM 593 C CA . ILE A 1 71 ? 9.737 -2.639 -0.960 1.00 88.88 71 ILE A CA 1
ATOM 594 C C . ILE A 1 71 ? 8.770 -1.733 -0.203 1.00 88.88 71 ILE A C 1
ATOM 596 O O . ILE A 1 71 ? 9.205 -0.767 0.425 1.00 88.88 71 ILE A O 1
ATOM 600 N N . LEU A 1 72 ? 7.475 -2.045 -0.265 1.00 91.00 72 LEU A N 1
ATOM 601 C CA . LEU A 1 72 ? 6.472 -1.345 0.528 1.00 91.00 72 LEU A CA 1
ATOM 602 C C . LEU A 1 72 ? 6.532 -1.813 1.986 1.00 91.00 72 LEU A C 1
ATOM 604 O O . LEU A 1 72 ? 6.475 -3.010 2.269 1.00 91.00 72 LEU A O 1
ATOM 608 N N . GLU A 1 73 ? 6.623 -0.865 2.908 1.00 93.06 73 GLU A N 1
ATOM 609 C CA . GLU A 1 73 ? 6.736 -1.107 4.342 1.00 93.06 73 GLU A CA 1
ATOM 610 C C . GLU A 1 73 ? 5.372 -0.992 5.030 1.00 93.06 73 GLU A C 1
ATOM 612 O O . GLU A 1 73 ? 4.604 -0.053 4.795 1.00 93.06 73 GLU A O 1
ATOM 617 N N . ARG A 1 74 ? 5.054 -1.962 5.891 1.00 93.56 74 ARG A N 1
ATOM 618 C CA . ARG A 1 74 ? 3.816 -1.957 6.682 1.00 93.56 74 ARG A CA 1
ATOM 619 C C . ARG A 1 74 ? 3.955 -0.990 7.858 1.00 93.56 74 ARG A C 1
ATOM 621 O O . ARG A 1 74 ? 5.039 -0.857 8.410 1.00 93.56 74 ARG A O 1
ATOM 628 N N . ASP A 1 75 ? 2.846 -0.377 8.274 1.00 92.50 75 ASP A N 1
ATOM 629 C CA . ASP A 1 75 ? 2.797 0.460 9.484 1.00 92.50 75 ASP A CA 1
ATOM 630 C C . ASP A 1 75 ? 3.374 -0.307 10.687 1.00 92.50 75 ASP A C 1
ATOM 632 O O . ASP A 1 75 ? 3.126 -1.507 10.817 1.00 92.50 75 ASP A O 1
ATOM 636 N N . SER A 1 76 ? 4.153 0.342 11.551 1.00 92.81 76 SER A N 1
ATOM 637 C CA . SER A 1 76 ? 4.717 -0.286 12.750 1.00 92.81 76 SER A CA 1
ATOM 638 C C . SER A 1 76 ? 3.629 -0.747 13.722 1.00 92.81 76 SER A C 1
ATOM 640 O O . SER A 1 76 ? 3.793 -1.778 14.376 1.00 92.81 76 SER A O 1
ATOM 642 N N . ASN A 1 77 ? 2.497 -0.041 13.770 1.00 91.88 77 ASN A N 1
ATOM 643 C CA . ASN A 1 77 ? 1.328 -0.461 14.521 1.00 91.88 77 ASN A CA 1
ATOM 644 C C . ASN A 1 77 ? 0.508 -1.467 13.705 1.00 91.88 77 ASN A C 1
ATOM 646 O O . ASN A 1 77 ? 0.006 -1.170 12.621 1.00 91.88 77 ASN A O 1
ATOM 650 N N . GLU A 1 78 ? 0.341 -2.669 14.249 1.00 91.56 78 GLU A N 1
ATOM 651 C CA . GLU A 1 78 ? -0.397 -3.736 13.586 1.00 91.56 78 GLU A CA 1
ATOM 652 C C . GLU A 1 78 ? -1.892 -3.430 13.425 1.00 91.56 78 GLU A C 1
ATOM 654 O O . GLU A 1 78 ? -2.468 -3.754 12.386 1.00 91.56 78 GLU A O 1
ATOM 659 N N . MET A 1 79 ? -2.503 -2.735 14.388 1.00 90.56 79 MET A N 1
ATOM 660 C CA . MET A 1 79 ? -3.937 -2.423 14.359 1.00 90.56 79 MET A CA 1
ATOM 661 C C . MET A 1 79 ? -4.303 -1.489 13.203 1.00 90.56 79 MET A C 1
ATOM 663 O O . MET A 1 79 ? -5.341 -1.664 12.567 1.00 90.56 79 MET A O 1
ATOM 667 N N . ASN A 1 80 ? -3.418 -0.550 12.862 1.00 91.19 80 ASN A N 1
ATOM 668 C CA . ASN A 1 80 ? -3.626 0.398 11.764 1.00 91.19 80 ASN A CA 1
ATOM 669 C C . ASN A 1 80 ? -3.737 -0.291 10.394 1.00 91.19 80 ASN A C 1
ATOM 671 O O . ASN A 1 80 ? -4.304 0.269 9.458 1.00 91.19 80 ASN A O 1
ATOM 675 N N . ARG A 1 81 ? -3.213 -1.517 10.265 1.00 90.75 81 ARG A N 1
ATOM 676 C CA . ARG A 1 81 ? -3.145 -2.263 9.000 1.00 90.75 81 ARG A CA 1
ATOM 677 C C . ARG A 1 81 ? -4.479 -2.887 8.589 1.00 90.75 81 ARG A C 1
ATOM 679 O O . ARG A 1 81 ? -4.604 -3.305 7.442 1.00 90.75 81 ARG A O 1
ATOM 686 N N . TYR A 1 82 ? -5.435 -2.981 9.514 1.00 90.19 82 TYR A N 1
ATOM 687 C CA . TYR A 1 82 ? -6.706 -3.689 9.321 1.00 90.19 82 TYR A CA 1
ATOM 688 C C . TYR A 1 82 ? -7.930 -2.766 9.396 1.00 90.19 82 TYR A C 1
ATOM 690 O O . TYR A 1 82 ? -9.060 -3.234 9.522 1.00 90.19 82 TYR A O 1
ATOM 698 N N . ILE A 1 83 ? -7.730 -1.449 9.320 1.00 89.75 83 ILE A N 1
ATOM 699 C CA . ILE A 1 83 ? -8.830 -0.483 9.342 1.00 89.75 83 ILE A CA 1
ATOM 700 C C . ILE A 1 83 ? -9.410 -0.342 7.931 1.00 89.75 83 ILE A C 1
ATOM 702 O O . ILE A 1 83 ? -8.698 -0.019 6.981 1.00 89.75 83 ILE A O 1
ATOM 706 N N . SER A 1 84 ? -10.721 -0.559 7.804 1.00 88.38 84 SER A N 1
ATOM 707 C CA . SER A 1 84 ? -11.455 -0.344 6.552 1.00 88.38 84 SER A CA 1
ATOM 708 C C . SER A 1 84 ? -11.444 1.128 6.136 1.00 88.38 84 SER A C 1
ATOM 710 O O . SER A 1 84 ? -11.578 2.009 6.982 1.00 88.38 84 SER A O 1
ATOM 712 N N . LEU A 1 85 ? -11.383 1.385 4.827 1.00 87.31 85 LEU A N 1
ATOM 713 C CA . LEU A 1 85 ? -11.482 2.721 4.222 1.00 87.31 85 LEU A CA 1
ATOM 714 C C . LEU A 1 85 ? -12.775 3.468 4.589 1.00 87.31 85 LEU A C 1
ATOM 716 O O . LEU A 1 85 ? -12.776 4.695 4.612 1.00 87.31 85 LEU A O 1
ATOM 720 N N . ASP A 1 86 ? -13.854 2.736 4.876 1.00 87.44 86 ASP A N 1
ATOM 721 C CA . ASP A 1 86 ? -15.162 3.299 5.248 1.00 87.44 86 ASP A CA 1
ATOM 722 C C . ASP A 1 86 ? -15.323 3.519 6.755 1.00 87.44 86 ASP A C 1
ATOM 724 O O . ASP A 1 86 ? -16.323 4.069 7.216 1.00 87.44 86 ASP A O 1
ATOM 728 N N . SER A 1 87 ? -14.339 3.097 7.548 1.00 88.38 87 SER A N 1
ATOM 729 C CA . SER A 1 87 ? -14.359 3.311 8.987 1.00 88.38 87 SER A CA 1
ATOM 730 C C . SER A 1 87 ? -14.151 4.786 9.319 1.00 88.38 87 SER A C 1
ATOM 732 O O . SER A 1 87 ? -13.255 5.440 8.785 1.00 88.38 87 SER A O 1
ATOM 734 N N . GLN A 1 88 ? -14.894 5.293 10.305 1.00 89.62 88 GLN A N 1
ATOM 735 C CA . GLN A 1 88 ? -14.664 6.630 10.863 1.00 89.62 88 GLN A CA 1
ATOM 736 C C . GLN A 1 88 ? -13.223 6.799 11.367 1.00 89.62 88 GLN A C 1
ATOM 738 O O . GLN A 1 88 ? -12.646 7.882 11.252 1.00 89.62 88 GLN A O 1
ATOM 743 N N . PHE A 1 89 ? -12.611 5.721 11.867 1.00 88.94 89 PHE A N 1
ATOM 744 C CA . PHE A 1 89 ? -11.229 5.717 12.347 1.00 88.94 89 PHE A CA 1
ATOM 745 C C . PHE A 1 89 ? -10.200 5.904 11.226 1.00 88.94 89 PHE A C 1
ATOM 747 O O . PHE A 1 89 ? -9.121 6.435 11.483 1.00 88.94 89 PHE A O 1
ATOM 754 N N . TYR A 1 90 ? -10.523 5.535 9.983 1.00 89.88 90 TYR A N 1
ATOM 755 C CA . TYR A 1 90 ? -9.583 5.635 8.866 1.00 89.88 90 TYR A CA 1
ATOM 756 C C . TYR A 1 90 ? -9.219 7.086 8.538 1.00 89.88 90 TYR A C 1
ATOM 758 O O . TYR A 1 90 ? -8.056 7.402 8.310 1.00 89.88 90 TYR A O 1
ATOM 766 N N . GLY A 1 91 ? -10.210 7.982 8.538 1.00 84.25 91 GLY A N 1
ATOM 767 C CA . GLY A 1 91 ? -10.001 9.402 8.244 1.00 84.25 91 GLY A CA 1
ATOM 768 C C . GLY A 1 91 ? -9.600 10.251 9.452 1.00 84.25 91 GLY A C 1
ATOM 769 O O . GLY A 1 91 ? -9.070 11.342 9.263 1.00 84.25 91 GLY A O 1
ATOM 770 N N . SER A 1 92 ? -9.866 9.778 10.674 1.00 87.00 92 SER A N 1
ATOM 771 C CA . SER A 1 92 ? -9.715 10.580 11.899 1.00 87.00 92 SER A CA 1
ATOM 772 C C . SER A 1 92 ? -8.536 10.167 12.781 1.00 87.00 92 SER A C 1
ATOM 774 O O . SER A 1 92 ? -7.893 11.035 13.364 1.00 87.00 92 SER A O 1
ATOM 776 N N . ALA A 1 93 ? -8.239 8.868 12.885 1.00 88.25 93 ALA A N 1
ATOM 777 C CA . ALA A 1 93 ? -7.237 8.344 13.815 1.00 88.25 93 ALA A CA 1
ATOM 778 C C . ALA A 1 93 ? -5.911 7.977 13.133 1.00 88.25 93 ALA A C 1
ATOM 780 O O . ALA A 1 93 ? -4.867 7.950 13.785 1.00 88.25 93 ALA A O 1
ATOM 781 N N . LEU A 1 94 ? -5.931 7.698 11.827 1.00 92.25 94 LEU A N 1
ATOM 782 C CA . LEU A 1 94 ? -4.728 7.361 11.075 1.00 92.25 94 LEU A CA 1
ATOM 783 C C . LEU A 1 94 ? -4.002 8.618 10.593 1.00 92.25 94 LEU A C 1
ATOM 785 O O . LEU A 1 94 ? -4.587 9.499 9.963 1.00 92.25 94 LEU A O 1
ATOM 789 N N . ALA A 1 95 ? -2.692 8.668 10.832 1.00 89.81 95 ALA A N 1
ATOM 790 C CA . ALA A 1 95 ? -1.847 9.724 10.294 1.00 89.81 95 ALA A CA 1
ATOM 791 C C . ALA A 1 95 ? -1.832 9.667 8.759 1.00 89.81 95 ALA A C 1
ATOM 793 O O . ALA A 1 95 ? -1.696 8.598 8.157 1.00 89.81 95 ALA A O 1
ATOM 794 N N . LEU A 1 96 ? -1.955 10.831 8.126 1.00 91.81 96 LEU A N 1
ATOM 795 C CA . LEU A 1 96 ? -1.900 10.965 6.676 1.00 91.81 96 LEU A CA 1
ATOM 796 C C . LEU A 1 96 ? -0.488 11.353 6.248 1.00 91.81 96 LEU A C 1
ATOM 798 O O . LEU A 1 96 ? 0.136 12.227 6.848 1.00 91.81 96 LEU A O 1
ATOM 802 N N . SER A 1 97 ? 0.007 10.730 5.184 1.00 92.19 97 SER A N 1
ATOM 803 C CA . SER A 1 97 ? 1.271 11.121 4.557 1.00 92.19 97 SER A CA 1
ATOM 804 C C . SER A 1 97 ? 1.277 10.775 3.068 1.00 92.19 97 SER A C 1
ATOM 806 O O . SER A 1 97 ? 0.312 10.216 2.544 1.00 92.19 97 SER A O 1
ATOM 808 N N . THR A 1 98 ? 2.361 11.139 2.388 1.00 93.12 98 THR A N 1
ATOM 809 C CA . THR A 1 98 ? 2.598 10.881 0.960 1.00 93.12 98 THR A CA 1
ATOM 810 C C . THR A 1 98 ? 3.901 10.090 0.809 1.00 93.12 98 THR A C 1
ATOM 812 O O . THR A 1 98 ? 4.789 10.446 0.042 1.00 93.12 98 THR A O 1
ATOM 815 N N . ASN A 1 99 ? 4.061 9.038 1.611 1.00 92.00 99 ASN A N 1
ATOM 816 C CA . ASN A 1 99 ? 5.220 8.157 1.566 1.00 92.00 99 ASN A CA 1
ATOM 817 C C . ASN A 1 99 ? 5.055 7.133 0.424 1.00 92.00 99 ASN A C 1
ATOM 819 O O . ASN A 1 99 ? 4.263 6.198 0.562 1.00 92.00 99 ASN A O 1
ATOM 823 N N . PRO A 1 100 ? 5.829 7.226 -0.676 1.00 88.88 100 PRO A N 1
ATOM 824 C CA . PRO A 1 100 ? 5.708 6.299 -1.803 1.00 88.88 100 PRO A CA 1
ATOM 825 C C . PRO A 1 100 ? 6.019 4.846 -1.438 1.00 88.88 100 PRO A C 1
ATOM 827 O O . PRO A 1 100 ? 5.509 3.946 -2.108 1.00 88.88 100 PRO A O 1
ATOM 830 N N . ARG A 1 101 ? 6.792 4.624 -0.366 1.00 90.19 101 ARG A N 1
ATOM 831 C CA . ARG A 1 101 ? 7.195 3.304 0.133 1.00 90.19 101 ARG A CA 1
ATOM 832 C C . ARG A 1 101 ? 6.293 2.759 1.237 1.00 90.19 101 ARG A C 1
ATOM 834 O O . ARG A 1 101 ? 6.585 1.694 1.761 1.00 90.19 101 ARG A O 1
ATOM 841 N N . SER A 1 102 ? 5.219 3.445 1.622 1.00 91.62 102 SER A N 1
ATOM 842 C CA . SER A 1 102 ? 4.274 2.866 2.581 1.00 91.62 102 SER A CA 1
ATOM 843 C C . SER A 1 102 ? 3.387 1.822 1.904 1.00 91.62 102 SER A C 1
ATOM 845 O O . SER A 1 102 ? 2.977 2.006 0.764 1.00 91.62 102 SER A O 1
ATOM 847 N N . ALA A 1 103 ? 3.054 0.744 2.610 1.00 90.38 103 ALA A N 1
ATOM 848 C CA . ALA A 1 103 ? 2.039 -0.224 2.199 1.00 90.38 103 ALA A CA 1
ATOM 849 C C . ALA A 1 103 ? 0.611 0.192 2.607 1.00 90.38 103 ALA A C 1
ATOM 851 O O . ALA A 1 103 ? -0.341 -0.505 2.267 1.00 90.38 103 ALA A O 1
ATOM 852 N N . ALA A 1 104 ? 0.452 1.285 3.363 1.00 90.19 104 ALA A N 1
ATOM 853 C CA . ALA A 1 104 ? -0.831 1.723 3.900 1.00 90.19 104 ALA A CA 1
ATOM 854 C C . ALA A 1 104 ? -1.409 2.892 3.084 1.00 90.19 104 ALA A C 1
ATOM 856 O O . ALA A 1 104 ? -0.737 3.895 2.839 1.00 90.19 104 ALA A O 1
ATOM 857 N N . THR A 1 105 ? -2.673 2.782 2.671 1.00 88.75 105 THR A N 1
ATOM 858 C CA . THR A 1 105 ? -3.315 3.739 1.752 1.00 88.75 105 THR A CA 1
ATOM 859 C C . THR A 1 105 ? -3.435 5.155 2.340 1.00 88.75 105 THR A C 1
ATOM 861 O O . THR A 1 105 ? -3.290 6.138 1.614 1.00 88.75 105 THR A O 1
ATOM 864 N N . ASN A 1 106 ? -3.609 5.296 3.658 1.00 91.44 106 ASN A N 1
ATOM 865 C CA . ASN A 1 106 ? -3.645 6.582 4.372 1.00 91.44 106 ASN A CA 1
ATOM 866 C C . ASN A 1 106 ? -2.309 7.342 4.275 1.00 91.44 106 ASN A C 1
ATOM 868 O O . ASN A 1 106 ? -2.282 8.571 4.198 1.00 91.44 106 ASN A O 1
ATOM 872 N N . ALA A 1 107 ? -1.202 6.599 4.239 1.00 92.62 107 ALA A N 1
ATOM 873 C CA . ALA A 1 107 ? 0.157 7.116 4.147 1.00 92.62 107 ALA A CA 1
ATOM 874 C C . ALA A 1 107 ? 0.663 7.255 2.699 1.00 92.62 107 ALA A C 1
ATOM 876 O O . ALA A 1 107 ? 1.787 7.705 2.486 1.00 92.62 107 ALA A O 1
ATOM 877 N N . ARG A 1 108 ? -0.158 6.912 1.699 1.00 90.50 108 ARG A N 1
ATOM 878 C CA . ARG A 1 108 ? 0.119 7.118 0.265 1.00 90.50 108 ARG A CA 1
ATOM 879 C C . ARG A 1 108 ? -0.827 8.143 -0.363 1.00 90.50 108 ARG A C 1
ATOM 881 O O . ARG A 1 108 ? -1.190 8.040 -1.536 1.00 90.50 108 ARG A O 1
ATOM 888 N N . ARG A 1 109 ? -1.267 9.140 0.405 1.00 89.12 109 ARG A N 1
ATOM 889 C CA . ARG A 1 109 ? -2.246 10.122 -0.065 1.00 89.12 109 ARG A CA 1
ATOM 890 C C . ARG A 1 109 ? -1.694 10.900 -1.263 1.00 89.12 109 ARG A C 1
ATOM 892 O O . ARG A 1 109 ? -0.658 11.550 -1.152 1.00 89.12 109 ARG A O 1
ATOM 899 N N . GLY A 1 110 ? -2.414 10.849 -2.384 1.00 86.44 110 GLY A N 1
ATOM 900 C CA . GLY A 1 110 ? -2.037 11.511 -3.639 1.00 86.44 110 GLY A CA 1
ATOM 901 C C . GLY A 1 110 ? -1.176 10.663 -4.581 1.00 86.44 110 GLY A C 1
ATOM 902 O O . GLY A 1 110 ? -0.828 11.137 -5.657 1.00 86.44 110 GLY A O 1
ATOM 903 N N . ILE A 1 111 ? -0.856 9.419 -4.213 1.00 88.00 111 ILE A N 1
ATOM 904 C CA . ILE A 1 111 ? -0.111 8.482 -5.060 1.00 88.00 111 ILE A CA 1
ATOM 905 C C . ILE A 1 111 ? -1.098 7.456 -5.608 1.00 88.00 111 ILE A C 1
ATOM 907 O O . ILE A 1 111 ? -1.584 6.597 -4.878 1.00 88.00 111 ILE A O 1
ATOM 911 N N . THR A 1 112 ? -1.412 7.558 -6.894 1.00 76.56 112 THR A N 1
ATOM 912 C CA . THR A 1 112 ? -2.433 6.719 -7.541 1.00 76.56 112 THR A CA 1
ATOM 913 C C . THR A 1 112 ? -1.875 5.444 -8.160 1.00 76.56 112 THR A C 1
ATOM 915 O O . THR A 1 112 ? -2.638 4.528 -8.449 1.00 76.56 112 THR A O 1
ATOM 918 N N . ASN A 1 113 ? -0.559 5.371 -8.368 1.00 78.25 113 ASN A N 1
ATOM 919 C CA . ASN A 1 113 ? 0.057 4.304 -9.152 1.00 78.25 113 ASN A CA 1
ATOM 920 C C . ASN A 1 113 ? 0.861 3.346 -8.257 1.00 78.25 113 ASN A C 1
ATOM 922 O O . ASN A 1 113 ? 1.461 3.743 -7.248 1.00 78.25 113 ASN A O 1
ATOM 926 N N . TYR A 1 114 ? 0.858 2.072 -8.649 1.00 78.31 114 TYR A N 1
ATOM 927 C CA . TYR A 1 114 ? 1.682 1.006 -8.080 1.00 78.31 114 TYR A CA 1
ATOM 928 C C . TYR A 1 114 ? 2.540 0.433 -9.214 1.00 78.31 114 TYR A C 1
ATOM 930 O O . TYR A 1 114 ? 2.172 -0.542 -9.874 1.00 78.31 114 TYR A O 1
ATOM 938 N N . GLY A 1 115 ? 3.660 1.095 -9.506 1.00 78.69 115 GLY A N 1
ATOM 939 C CA . GLY A 1 115 ? 4.461 0.804 -10.688 1.00 78.69 115 GLY A CA 1
ATOM 940 C C . GLY A 1 115 ? 3.705 1.044 -11.997 1.00 78.69 115 GLY A C 1
ATOM 941 O O . GLY A 1 115 ? 3.083 2.080 -12.218 1.00 78.69 115 GLY A O 1
ATOM 942 N N . ILE A 1 116 ? 3.789 0.059 -12.889 1.00 77.81 116 ILE A N 1
ATOM 943 C CA . ILE A 1 116 ? 3.256 0.112 -14.259 1.00 77.81 116 ILE A CA 1
ATOM 944 C C . ILE A 1 116 ? 1.770 -0.247 -14.371 1.00 77.81 116 ILE A C 1
ATOM 946 O O . ILE A 1 116 ? 1.197 -0.130 -15.452 1.00 77.81 116 ILE A O 1
ATOM 950 N N . ALA A 1 117 ? 1.172 -0.765 -13.299 1.00 77.00 117 ALA A N 1
ATOM 951 C CA . ALA A 1 117 ? -0.204 -1.231 -13.305 1.00 77.00 117 ALA A CA 1
ATOM 952 C C . ALA A 1 117 ? -1.109 -0.183 -12.653 1.00 77.00 117 ALA A C 1
ATOM 954 O O . ALA A 1 117 ? -0.776 0.385 -11.610 1.00 77.00 117 ALA A O 1
ATOM 955 N N . SER A 1 118 ? -2.267 0.052 -13.263 1.00 79.94 118 SER A N 1
ATOM 956 C CA . SER A 1 118 ? -3.379 0.746 -12.625 1.00 79.94 118 SER A CA 1
ATOM 957 C C . SER A 1 118 ? -4.298 -0.277 -11.964 1.00 79.94 118 SER A C 1
ATOM 959 O O . SER A 1 118 ? -4.524 -1.369 -12.486 1.00 79.94 118 SER A O 1
ATOM 961 N N . THR A 1 119 ? -4.829 0.076 -10.800 1.00 81.62 119 THR A N 1
ATOM 962 C CA . THR A 1 119 ? -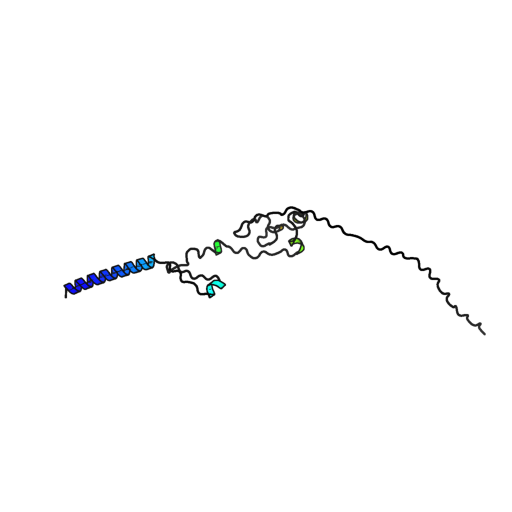5.800 -0.745 -10.076 1.00 81.62 119 THR A CA 1
ATOM 963 C C . THR A 1 119 ? -6.963 0.133 -9.659 1.00 81.62 119 THR A C 1
ATOM 965 O O . THR A 1 119 ? -6.744 1.216 -9.116 1.00 81.62 119 THR A O 1
ATOM 968 N N . GLU A 1 120 ? -8.184 -0.345 -9.862 1.00 83.00 120 GLU A N 1
ATOM 969 C CA . GLU A 1 120 ? -9.383 0.285 -9.317 1.00 83.00 120 GLU A CA 1
ATOM 970 C C . GLU A 1 120 ? -9.861 -0.495 -8.095 1.00 83.00 120 GLU A C 1
ATOM 972 O O . GLU A 1 120 ? -9.857 -1.727 -8.081 1.00 83.00 120 GLU A O 1
ATOM 977 N N . LEU A 1 121 ? -10.249 0.229 -7.046 1.00 81.69 121 LEU A N 1
ATOM 978 C CA . LEU A 1 121 ? -10.751 -0.384 -5.826 1.00 81.69 121 LEU A CA 1
ATOM 979 C C . LEU A 1 121 ? -12.235 -0.729 -5.999 1.00 81.69 121 LEU A C 1
ATOM 981 O O . LEU A 1 121 ? -13.068 0.168 -6.117 1.00 81.69 121 LEU A O 1
ATOM 985 N N . VAL A 1 122 ? -12.562 -2.019 -5.949 1.00 88.00 122 VAL A N 1
ATOM 986 C CA . VAL A 1 122 ? -13.946 -2.512 -5.954 1.00 88.00 122 VAL A CA 1
ATOM 987 C C . VAL A 1 122 ? -14.340 -2.889 -4.530 1.00 88.00 122 VAL A C 1
ATOM 989 O O . VAL A 1 122 ? -13.644 -3.667 -3.881 1.00 88.00 122 VAL A O 1
ATOM 992 N N . LYS A 1 123 ? -15.441 -2.315 -4.033 1.00 83.56 123 LYS A N 1
ATOM 993 C CA . LYS A 1 123 ? -15.969 -2.601 -2.694 1.00 83.56 123 LYS A CA 1
ATOM 994 C C . LYS A 1 123 ? -17.032 -3.686 -2.750 1.00 83.56 123 LYS A C 1
ATOM 996 O O . LYS A 1 123 ? -17.897 -3.669 -3.623 1.00 83.56 123 LYS A O 1
ATOM 1001 N N . G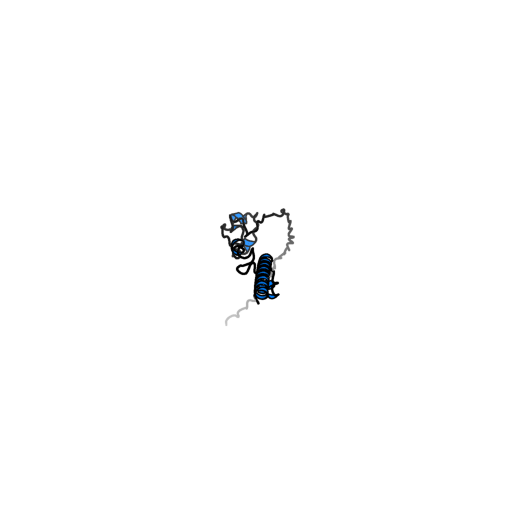LU A 1 124 ? -16.981 -4.587 -1.780 1.00 85.50 124 GLU A N 1
ATOM 1002 C CA . GLU A 1 124 ? -18.036 -5.568 -1.554 1.00 85.50 124 GLU A CA 1
ATOM 1003 C C . GLU A 1 124 ? -19.252 -4.902 -0.885 1.00 85.50 124 GLU A C 1
ATOM 1005 O O . GLU A 1 124 ? -19.090 -3.941 -0.124 1.00 85.50 124 GLU A O 1
ATOM 1010 N N . PRO A 1 125 ? -20.479 -5.374 -1.167 1.00 85.50 125 PRO A N 1
ATOM 1011 C CA . PRO A 1 125 ? -21.672 -4.889 -0.486 1.00 85.50 125 PR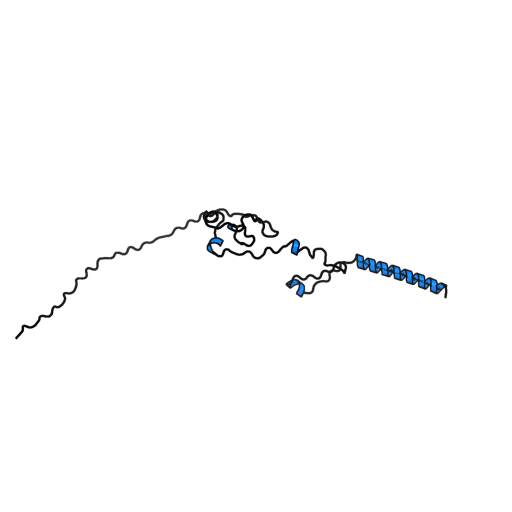O A CA 1
ATOM 1012 C C . PRO A 1 125 ? -21.626 -5.230 1.011 1.00 85.50 125 PRO A C 1
ATOM 1014 O O . PRO A 1 125 ? -21.197 -6.313 1.403 1.00 85.50 125 PRO A O 1
ATOM 1017 N N . ILE A 1 126 ? -22.099 -4.304 1.850 1.00 79.56 126 ILE A N 1
ATOM 1018 C CA . ILE A 1 126 ? -22.149 -4.491 3.305 1.00 79.56 126 ILE A CA 1
ATOM 1019 C C . ILE A 1 126 ? -23.239 -5.516 3.636 1.00 79.56 126 ILE A C 1
ATOM 1021 O O . ILE A 1 126 ? -24.393 -5.343 3.248 1.00 79.56 126 ILE A O 1
ATOM 1025 N N . VAL A 1 127 ? -22.865 -6.568 4.366 1.00 84.12 127 VAL A N 1
ATOM 1026 C CA . VAL A 1 127 ? -23.782 -7.591 4.883 1.00 84.12 127 VAL A CA 1
ATOM 1027 C C . VAL A 1 127 ? -23.939 -7.390 6.387 1.00 84.12 127 VAL A C 1
ATOM 1029 O O . VAL A 1 127 ? -22.950 -7.244 7.106 1.00 84.12 127 VAL A O 1
ATOM 1032 N N . GLU A 1 128 ? -25.180 -7.376 6.867 1.00 83.81 128 GLU A N 1
ATOM 1033 C CA . GLU A 1 128 ? -25.482 -7.292 8.296 1.00 83.81 128 GLU A CA 1
ATOM 1034 C C . GLU A 1 128 ? -25.251 -8.651 8.966 1.00 83.81 128 GLU A C 1
ATOM 1036 O O . GLU A 1 128 ? -25.663 -9.694 8.456 1.00 83.81 128 GLU A O 1
ATOM 1041 N N . LEU A 1 129 ? -24.567 -8.644 10.112 1.00 83.50 129 LEU A N 1
ATOM 1042 C CA . LEU A 1 129 ? -24.275 -9.843 10.890 1.00 83.50 129 LEU A CA 1
ATOM 1043 C C . LEU A 1 129 ? -24.817 -9.654 12.307 1.00 83.50 129 LEU A C 1
ATOM 1045 O O . LEU A 1 129 ? -24.274 -8.880 13.095 1.00 83.50 129 LEU A O 1
ATOM 1049 N N . GLU A 1 130 ? -25.905 -10.349 12.625 1.00 82.88 130 GLU A N 1
ATOM 1050 C CA . GLU A 1 130 ? -26.511 -10.317 13.954 1.00 82.88 130 GLU A CA 1
ATOM 1051 C C . GLU A 1 130 ? -25.860 -11.370 14.859 1.00 82.88 130 GLU A C 1
ATOM 1053 O O . GLU A 1 130 ? -25.889 -12.569 14.573 1.00 82.88 130 GLU A O 1
ATOM 1058 N N . LEU A 1 131 ? -25.269 -10.929 15.973 1.00 82.56 131 LEU A N 1
ATOM 1059 C CA . LEU A 1 131 ? -24.680 -11.810 16.980 1.00 82.56 131 LEU A CA 1
ATOM 1060 C C . LEU A 1 131 ? -25.511 -11.746 18.268 1.00 82.56 131 LEU A C 1
ATOM 1062 O O . LEU A 1 131 ? -25.460 -10.763 19.005 1.00 82.56 131 LEU A O 1
ATOM 1066 N N . SER A 1 132 ? -26.266 -12.802 18.576 1.00 82.19 132 SER A N 1
ATOM 1067 C CA . SER A 1 132 ? -26.980 -12.913 19.852 1.00 82.19 132 SER A CA 1
ATOM 1068 C C . SER A 1 132 ? -26.120 -13.643 20.889 1.00 82.19 132 SER A C 1
ATOM 1070 O O . SER A 1 132 ? -25.800 -14.820 20.713 1.00 82.19 132 SER A O 1
ATOM 1072 N N . ALA A 1 133 ? -25.775 -12.980 21.994 1.00 79.50 133 ALA A N 1
ATOM 1073 C CA . ALA A 1 133 ? -25.113 -13.619 23.131 1.00 79.50 133 ALA A CA 1
ATOM 1074 C C . ALA A 1 133 ? -26.156 -14.102 24.153 1.00 79.50 133 ALA A C 1
ATOM 1076 O O . ALA A 1 133 ? -26.878 -13.304 24.749 1.00 79.50 133 ALA A O 1
ATOM 1077 N N . GLY A 1 134 ? -26.242 -15.414 24.381 1.00 79.00 134 GLY A N 1
ATOM 1078 C CA . GLY A 1 134 ? -27.103 -15.976 25.422 1.00 79.00 134 GLY A CA 1
ATOM 1079 C C . GLY A 1 134 ? -26.455 -15.859 26.802 1.00 79.00 134 GLY A C 1
ATOM 1080 O O . GLY A 1 134 ? -25.503 -16.581 27.092 1.00 79.00 134 GLY A O 1
ATOM 1081 N N . ILE A 1 135 ? -26.976 -14.997 27.678 1.00 77.56 135 ILE A N 1
ATOM 1082 C CA . ILE A 1 135 ? -26.522 -14.898 29.075 1.00 77.56 135 ILE A CA 1
ATOM 1083 C C . ILE A 1 135 ? -27.446 -15.741 29.962 1.00 77.56 135 ILE A C 1
ATOM 1085 O O . ILE A 1 135 ? -28.647 -15.493 30.038 1.00 77.56 135 ILE A O 1
ATOM 1089 N N . ARG A 1 136 ? -26.885 -16.735 30.661 1.00 78.62 136 ARG A N 1
ATOM 1090 C CA . ARG A 1 136 ? -27.585 -17.534 31.682 1.00 78.62 136 ARG A CA 1
ATOM 1091 C C . ARG A 1 136 ? -27.037 -17.196 33.076 1.00 78.62 136 ARG A C 1
ATOM 1093 O O . ARG A 1 136 ? -26.052 -17.808 33.490 1.00 78.62 136 ARG A O 1
ATOM 1100 N N . PRO A 1 137 ? -27.619 -16.229 33.806 1.00 81.25 137 PRO A N 1
ATOM 1101 C CA . PRO A 1 137 ? -27.143 -15.878 35.140 1.00 81.25 137 PRO A CA 1
ATOM 1102 C C . PRO A 1 137 ? -27.431 -17.011 36.136 1.00 81.25 137 PRO A C 1
ATOM 1104 O O . PRO A 1 137 ? -28.541 -17.539 36.194 1.00 81.25 137 PRO A O 1
ATOM 1107 N N . LYS A 1 138 ? -26.434 -17.381 36.948 1.00 81.00 138 LYS A N 1
ATOM 1108 C CA . LYS A 1 138 ? -26.612 -18.306 38.077 1.00 81.00 138 LYS A CA 1
ATOM 1109 C C . LYS A 1 138 ? -26.911 -17.492 39.335 1.00 81.00 138 LYS A C 1
ATOM 1111 O O . LYS A 1 138 ? -26.043 -16.773 39.820 1.00 81.00 138 LYS A O 1
ATOM 1116 N N . VAL A 1 139 ? -28.124 -17.612 39.870 1.00 78.88 139 VAL A N 1
ATOM 1117 C CA . VAL A 1 139 ? -28.484 -17.009 41.163 1.00 78.88 139 VAL A CA 1
ATOM 1118 C C . VAL A 1 139 ? -27.791 -17.796 42.279 1.00 78.88 139 VAL A C 1
ATOM 1120 O O . VAL A 1 139 ? -27.969 -19.008 42.388 1.00 78.88 139 VAL A O 1
ATOM 1123 N N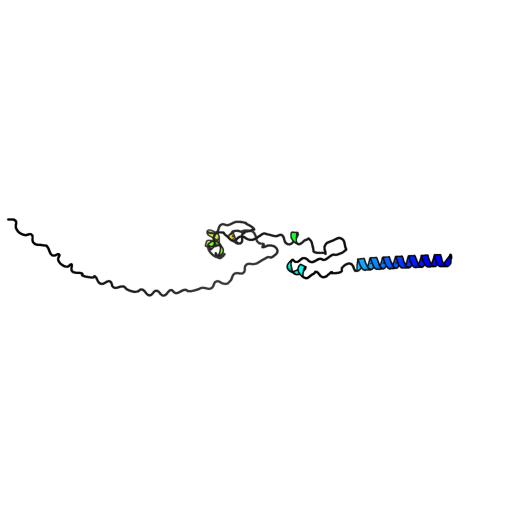 . VAL A 1 140 ? -26.979 -17.122 43.096 1.00 75.31 140 VAL A N 1
ATOM 1124 C CA . VAL A 1 140 ? -26.343 -17.709 44.286 1.00 75.31 140 VAL A CA 1
ATOM 1125 C C . VAL A 1 140 ? -27.093 -17.212 45.518 1.00 75.31 140 VAL A C 1
ATOM 1127 O O . VAL A 1 140 ? -26.874 -16.088 45.960 1.00 75.31 140 VAL A O 1
ATOM 1130 N N . ASN A 1 141 ? -27.963 -18.052 46.083 1.00 76.25 141 ASN A N 1
ATOM 1131 C CA . ASN A 1 141 ? -28.547 -17.794 47.399 1.00 76.25 141 ASN A CA 1
ATOM 1132 C C . ASN A 1 141 ? -27.485 -18.053 48.471 1.00 76.25 141 ASN A C 1
ATOM 1134 O O . ASN A 1 141 ? -27.136 -19.201 48.746 1.00 76.25 141 ASN A O 1
ATOM 1138 N N . LYS A 1 142 ? -26.962 -16.979 49.064 1.00 74.31 142 LYS A N 1
ATOM 1139 C CA . LYS A 1 142 ? -26.148 -17.047 50.279 1.00 74.31 142 LYS A CA 1
ATOM 1140 C C . LYS A 1 142 ? -27.109 -16.941 51.459 1.00 74.31 142 LYS A C 1
ATOM 1142 O O . LYS A 1 142 ? -27.601 -15.858 51.740 1.00 74.31 142 LYS A O 1
ATOM 1147 N N . ALA A 1 143 ? -27.440 -18.068 52.080 1.00 77.12 143 ALA A N 1
ATOM 1148 C CA . ALA A 1 143 ? -28.106 -18.041 53.377 1.00 77.12 143 ALA A CA 1
ATOM 1149 C C . ALA A 1 143 ? -27.091 -17.595 54.440 1.00 77.12 143 ALA A C 1
ATOM 1151 O O . ALA A 1 143 ? -25.932 -18.018 54.391 1.00 77.12 143 ALA A O 1
ATOM 1152 N N . ASP A 1 144 ? -27.519 -16.760 55.385 1.00 74.19 144 ASP A N 1
ATOM 1153 C CA . ASP A 1 144 ? -26.671 -16.331 56.494 1.00 74.19 144 ASP A CA 1
ATOM 1154 C C . ASP A 1 144 ? -26.312 -17.538 57.373 1.00 74.19 144 ASP A C 1
ATOM 1156 O O . ASP A 1 144 ? -27.184 -18.237 57.897 1.00 74.19 144 ASP A O 1
ATOM 1160 N N . LEU A 1 145 ? -25.012 -17.807 57.533 1.00 71.75 145 LEU A N 1
ATOM 1161 C CA . LEU A 1 145 ? -24.529 -18.813 58.477 1.00 71.75 145 LEU A CA 1
ATOM 1162 C C . LEU A 1 145 ? -24.633 -18.240 59.894 1.00 71.75 145 LEU A C 1
ATOM 1164 O O . LEU A 1 145 ? -23.770 -17.485 60.338 1.00 71.75 145 LEU A O 1
ATOM 1168 N N . ASN A 1 146 ? -25.683 -18.619 60.617 1.00 73.19 146 ASN A N 1
ATOM 1169 C CA . ASN A 1 146 ? -25.867 -18.229 62.012 1.00 73.19 146 ASN A CA 1
ATOM 1170 C C . ASN A 1 146 ? -25.019 -19.140 62.923 1.00 73.19 146 ASN A C 1
ATOM 1172 O O . ASN A 1 146 ? -25.504 -20.113 63.503 1.00 73.19 146 ASN A O 1
ATOM 1176 N N . LEU A 1 147 ? -23.709 -18.886 62.966 1.00 73.62 147 LEU A N 1
ATOM 1177 C CA . LEU A 1 147 ? -22.767 -19.622 63.809 1.00 73.62 147 LEU A CA 1
ATOM 1178 C C . LEU A 1 147 ? -22.836 -19.082 65.242 1.00 73.62 147 LEU A C 1
ATOM 1180 O O . LEU A 1 147 ? -22.376 -17.976 65.512 1.00 73.62 147 LEU A O 1
ATOM 1184 N N . VAL A 1 148 ? -23.383 -19.870 66.170 1.00 79.38 148 VAL A N 1
ATOM 1185 C CA . VAL A 1 148 ? -23.350 -19.542 67.602 1.00 79.38 148 VAL A CA 1
ATOM 1186 C C . VAL A 1 148 ? -21.922 -19.766 68.121 1.00 79.38 148 VAL A C 1
ATOM 1188 O O . VAL A 1 148 ? -21.440 -20.903 68.080 1.00 79.38 148 VAL A O 1
ATOM 1191 N N . PRO A 1 149 ? -21.215 -18.725 68.600 1.00 73.75 149 PRO A N 1
ATOM 1192 C CA . PRO A 1 149 ? -19.870 -18.885 69.135 1.00 73.75 149 PRO A CA 1
ATOM 1193 C C . PRO A 1 149 ? -19.904 -19.752 70.398 1.00 73.75 149 PRO A C 1
ATOM 1195 O O . PRO A 1 149 ? -20.725 -19.553 71.293 1.00 73.75 149 PRO A O 1
ATOM 1198 N N . LYS A 1 150 ? -18.999 -20.734 70.479 1.00 75.25 150 LYS A N 1
ATOM 1199 C CA . LYS A 1 150 ? -18.860 -21.580 71.668 1.00 75.25 150 LYS A CA 1
ATOM 1200 C C . LYS A 1 150 ? -18.307 -20.730 72.813 1.00 75.25 150 LYS A C 1
ATOM 1202 O O . LYS A 1 150 ? -17.289 -20.064 72.641 1.00 75.25 150 LYS A O 1
ATOM 1207 N N . ALA A 1 151 ? -18.981 -20.752 73.962 1.00 78.75 151 ALA A N 1
ATOM 1208 C CA . ALA A 1 151 ? -18.558 -20.002 75.139 1.00 78.75 151 ALA A CA 1
ATOM 1209 C C . ALA A 1 151 ? -17.123 -20.386 75.538 1.00 78.75 151 ALA A C 1
ATOM 1211 O O . ALA A 1 151 ? -16.788 -21.571 75.628 1.00 78.75 151 ALA A O 1
ATOM 1212 N N . ALA A 1 152 ? -16.277 -19.375 75.744 1.00 71.69 152 ALA A N 1
ATOM 1213 C CA . ALA A 1 152 ? -14.908 -19.563 76.199 1.00 71.69 152 ALA A CA 1
ATOM 1214 C C . ALA A 1 152 ? -14.915 -20.078 77.644 1.00 71.69 152 ALA A C 1
ATOM 1216 O O . ALA A 1 152 ? -15.597 -19.518 78.502 1.00 71.69 152 ALA A O 1
ATOM 1217 N N . ASN A 1 153 ? -14.161 -21.144 77.917 1.00 73.88 153 ASN A N 1
ATOM 1218 C CA . ASN A 1 153 ? -14.027 -21.664 79.271 1.00 73.88 153 ASN A CA 1
ATOM 1219 C C . ASN A 1 153 ? -13.102 -20.732 80.065 1.00 73.88 153 ASN A C 1
ATOM 1221 O O . ASN A 1 153 ? -11.901 -20.688 79.795 1.00 73.88 153 ASN A O 1
ATOM 1225 N N . VAL A 1 154 ? -13.659 -19.960 80.999 1.00 76.00 154 VAL A N 1
ATOM 1226 C CA . VAL A 1 154 ? -12.879 -19.083 81.879 1.00 76.00 154 VAL A CA 1
ATOM 1227 C C . VAL A 1 154 ? -12.367 -19.922 83.055 1.00 76.00 154 VAL A C 1
ATOM 1229 O O . VAL A 1 154 ? -13.188 -20.480 83.784 1.00 76.00 154 VAL A O 1
ATOM 1232 N N . PRO A 1 155 ? -11.043 -20.061 83.250 1.00 75.81 155 PRO A N 1
ATOM 1233 C CA . PRO A 1 155 ? -10.510 -20.803 84.384 1.00 75.81 155 PRO A CA 1
ATOM 1234 C C . PRO A 1 155 ? -10.785 -20.050 85.690 1.00 75.81 155 PRO A C 1
ATOM 1236 O O . PRO A 1 155 ? -10.546 -18.847 85.791 1.00 75.81 155 PRO A O 1
ATOM 1239 N N . THR A 1 156 ? -11.273 -20.767 86.699 1.00 78.69 156 THR A N 1
ATOM 1240 C CA . THR A 1 156 ? -11.444 -20.239 88.055 1.00 78.69 156 THR A CA 1
ATOM 1241 C C . THR A 1 156 ? -10.094 -20.199 88.760 1.00 78.69 156 THR A C 1
ATOM 1243 O O . THR A 1 156 ? -9.434 -21.231 88.898 1.00 78.69 156 THR A O 1
ATOM 1246 N N . LEU A 1 157 ? -9.684 -19.007 89.189 1.00 75.06 157 LEU A N 1
ATOM 1247 C CA . LEU A 1 157 ? -8.477 -18.812 89.988 1.00 75.06 157 LEU A CA 1
ATOM 1248 C C . LEU A 1 157 ? -8.702 -19.345 91.414 1.00 75.06 157 LEU A C 1
ATOM 1250 O O . LEU A 1 157 ? -9.780 -19.121 91.963 1.00 75.06 157 LEU A O 1
ATOM 1254 N N . PRO A 1 158 ? -7.725 -20.052 92.004 1.00 75.12 158 PRO A N 1
ATOM 1255 C CA . PRO A 1 158 ? -7.810 -20.492 93.390 1.00 75.12 158 PRO A CA 1
ATOM 1256 C C . PRO A 1 158 ? -7.606 -19.318 94.354 1.00 75.12 158 PRO A C 1
ATOM 1258 O O . PRO A 1 158 ? -6.846 -18.390 94.064 1.00 75.12 158 PRO A O 1
ATOM 1261 N N . ASP A 1 159 ? -8.267 -19.393 95.508 1.00 71.62 159 ASP A N 1
ATOM 1262 C CA . ASP A 1 159 ? -8.186 -18.362 96.539 1.00 71.62 159 ASP A CA 1
ATOM 1263 C C . ASP A 1 159 ? -6.804 -18.349 97.218 1.00 71.62 159 ASP A C 1
ATOM 1265 O O . ASP A 1 159 ? -6.231 -19.415 97.481 1.00 71.62 159 ASP A O 1
ATOM 1269 N N . PRO A 1 160 ? -6.242 -17.157 97.491 1.00 66.25 160 PRO A N 1
ATOM 1270 C CA . PRO A 1 160 ? -4.933 -17.029 98.116 1.00 66.25 160 PRO A CA 1
ATOM 1271 C C . PRO A 1 160 ? -4.970 -17.434 99.598 1.00 66.25 160 PRO A C 1
ATOM 1273 O O . PRO A 1 160 ? -5.925 -17.125 100.310 1.00 66.25 160 PRO A O 1
ATOM 1276 N N . VAL A 1 161 ? -3.900 -18.110 100.036 1.00 61.00 161 VAL A N 1
ATOM 1277 C CA . VAL A 1 161 ? -3.629 -18.518 101.430 1.00 61.00 161 VAL A CA 1
ATOM 1278 C C . VAL A 1 161 ? -3.004 -17.371 102.213 1.00 61.00 161 VAL A C 1
ATOM 1280 O O . VAL A 1 161 ? -2.091 -16.723 101.651 1.00 61.00 161 VAL A O 1
#